Protein AF-A0AAE4GGR4-F1 (afdb_monomer_lite)

pLDDT: mean 93.13, std 10.38, range [42.94, 97.94]

Secondary structure (DSSP, 8-state):
--HHHHHHHHHHHTT-SSHHHHHHHTT--HHHHHHHHTTSS---HHHHHHHHHHH---HHHHHHHHHT---

Organism: NCBI:txid3075126

Radius of gyration: 10.86 Å; chains: 1; bounding box: 24×21×27 Å

Foldseek 3Di:
DALQQLVVVLCVQLVHPDLCSVCVLLVHDSVVSVCRNVVVDDCDPSSLVSSCVSRVDPSVVSVCSHVVNDD

Sequence (71 aa):
MSAATLFDKVINTLVLKNDAGLARAMDSHPVVISKMRNNRIPVGPLMILRIHEATGWPTRQIKAVIAGEGA

Structure (mmCIF, N/CA/C/O backbone):
data_AF-A0AAE4G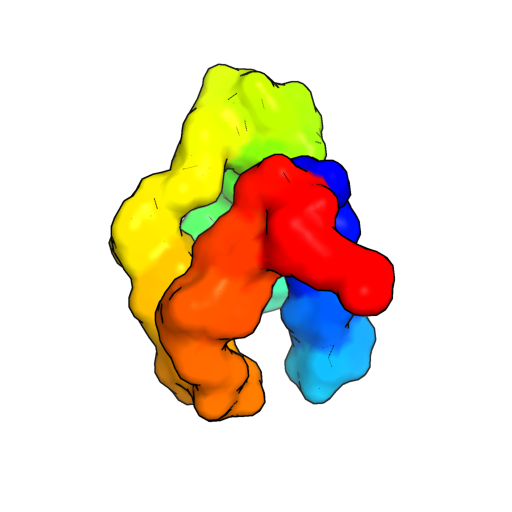GR4-F1
#
_entry.id   AF-A0AAE4GGR4-F1
#
loop_
_atom_site.group_PDB
_atom_site.id
_atom_site.type_symbol
_atom_site.label_atom_id
_atom_site.label_alt_id
_atom_site.label_comp_id
_atom_site.label_asym_id
_atom_site.label_entity_id
_atom_site.label_seq_id
_atom_site.pdbx_PDB_ins_code
_atom_site.Cartn_x
_atom_site.Cartn_y
_atom_site.Cartn_z
_atom_site.occupancy
_atom_site.B_iso_or_equiv
_atom_site.auth_seq_id
_atom_site.auth_comp_id
_atom_site.auth_asym_id
_atom_site.auth_atom_id
_atom_site.pdbx_PDB_model_num
ATOM 1 N N . MET A 1 1 ? 0.389 10.490 -10.281 1.00 60.38 1 MET A N 1
ATOM 2 C CA . MET A 1 1 ? 0.036 9.993 -8.929 1.00 60.38 1 MET A CA 1
ATOM 3 C C . MET A 1 1 ? 1.121 9.023 -8.475 1.00 60.38 1 MET A C 1
ATOM 5 O O . MET A 1 1 ? 1.859 8.561 -9.329 1.00 60.38 1 MET A O 1
ATOM 9 N N . SER A 1 2 ? 1.308 8.818 -7.167 1.00 84.88 2 SER A N 1
ATOM 10 C CA . SER A 1 2 ? 2.472 8.115 -6.593 1.00 84.88 2 SER A CA 1
ATOM 11 C C . SER A 1 2 ? 2.068 6.968 -5.658 1.00 84.88 2 SER A C 1
ATOM 13 O O . SER A 1 2 ? 0.902 6.836 -5.279 1.00 84.88 2 SER A O 1
ATOM 15 N N . ALA A 1 3 ? 3.049 6.169 -5.225 1.00 89.06 3 ALA A N 1
ATOM 16 C CA . ALA A 1 3 ? 2.858 5.129 -4.211 1.00 89.06 3 ALA A CA 1
ATOM 17 C C . ALA A 1 3 ? 2.256 5.673 -2.901 1.00 89.06 3 ALA A C 1
ATOM 19 O O . ALA A 1 3 ? 1.445 4.999 -2.270 1.00 89.06 3 ALA A O 1
ATOM 20 N N . ALA A 1 4 ? 2.602 6.907 -2.519 1.00 94.00 4 ALA A N 1
ATOM 21 C CA . ALA A 1 4 ? 2.051 7.553 -1.331 1.00 94.00 4 ALA A CA 1
ATOM 22 C C . ALA A 1 4 ? 0.534 7.743 -1.427 1.00 94.00 4 ALA A C 1
ATOM 24 O O . ALA A 1 4 ? -0.186 7.343 -0.517 1.00 94.00 4 ALA A O 1
ATOM 25 N N . THR A 1 5 ? 0.044 8.249 -2.563 1.00 94.44 5 THR A N 1
ATOM 26 C CA . THR A 1 5 ? -1.395 8.426 -2.797 1.00 94.44 5 THR A CA 1
ATOM 27 C C . THR A 1 5 ? -2.148 7.099 -2.729 1.00 94.44 5 THR A C 1
ATOM 29 O O . THR A 1 5 ? -3.239 7.040 -2.165 1.00 94.44 5 THR A O 1
ATOM 32 N N . LEU A 1 6 ? -1.580 6.024 -3.285 1.00 95.62 6 LEU A N 1
ATOM 33 C CA . LEU A 1 6 ? -2.175 4.692 -3.183 1.00 95.62 6 LEU A CA 1
ATOM 34 C C . LEU A 1 6 ? -2.281 4.248 -1.720 1.00 95.62 6 LEU A C 1
ATOM 36 O O . LEU A 1 6 ? -3.353 3.834 -1.286 1.00 95.62 6 LEU A O 1
ATOM 40 N N . PHE A 1 7 ? -1.191 4.349 -0.960 1.00 96.81 7 PHE A N 1
ATOM 41 C CA . PHE A 1 7 ? -1.161 3.906 0.431 1.00 96.81 7 PHE A CA 1
ATOM 42 C C . PHE A 1 7 ? -2.103 4.708 1.327 1.00 96.81 7 PHE A C 1
ATOM 44 O O . PHE A 1 7 ? -2.764 4.104 2.165 1.00 96.81 7 PHE A O 1
ATOM 51 N N . ASP A 1 8 ? -2.247 6.017 1.112 1.00 96.94 8 ASP A N 1
ATOM 52 C CA . ASP A 1 8 ? -3.254 6.825 1.812 1.00 96.94 8 ASP A CA 1
ATOM 53 C C . ASP A 1 8 ? -4.676 6.329 1.549 1.00 96.94 8 ASP A C 1
ATOM 55 O O . ASP A 1 8 ? -5.461 6.143 2.481 1.00 96.94 8 ASP A O 1
ATOM 59 N N . LYS A 1 9 ? -5.008 6.042 0.285 1.00 96.56 9 LYS A N 1
ATOM 60 C CA . LYS A 1 9 ? -6.327 5.498 -0.055 1.00 96.56 9 LYS A CA 1
ATOM 61 C C . LYS A 1 9 ? -6.559 4.140 0.610 1.00 96.56 9 LYS A C 1
ATOM 63 O O . LYS A 1 9 ? -7.651 3.907 1.123 1.00 96.56 9 LYS A O 1
ATOM 68 N N . VAL A 1 10 ? -5.557 3.259 0.633 1.00 97.38 10 VAL A N 1
ATOM 69 C CA . VAL A 1 10 ? -5.668 1.934 1.272 1.00 97.38 10 VAL A CA 1
ATOM 70 C C . VAL A 1 10 ? -5.827 2.064 2.787 1.00 97.38 10 VAL A C 1
ATOM 72 O O . VAL A 1 10 ? -6.707 1.424 3.354 1.00 97.38 10 VAL A O 1
ATOM 75 N N . ILE A 1 11 ? -5.032 2.921 3.433 1.00 97.94 11 ILE A N 1
ATOM 76 C CA . ILE A 1 11 ? -5.123 3.198 4.874 1.00 97.94 11 ILE A CA 1
ATOM 77 C C . ILE A 1 11 ? -6.532 3.665 5.242 1.00 97.94 11 ILE A C 1
ATOM 79 O O . ILE A 1 11 ? -7.118 3.128 6.178 1.00 97.94 11 ILE A O 1
ATOM 83 N N . ASN A 1 12 ? -7.099 4.594 4.472 1.00 97.94 12 ASN A N 1
ATOM 84 C CA . ASN A 1 12 ? -8.455 5.087 4.710 1.00 97.94 12 ASN A CA 1
ATOM 85 C C . ASN A 1 12 ? -9.521 4.011 4.455 1.00 97.94 12 ASN A C 1
ATOM 87 O O . ASN A 1 12 ? -10.469 3.895 5.223 1.00 97.94 12 ASN A O 1
ATOM 91 N N . THR A 1 13 ? -9.353 3.202 3.406 1.00 97.56 13 THR A N 1
ATOM 92 C CA . THR A 1 13 ? -10.313 2.146 3.030 1.00 97.56 13 THR A CA 1
ATOM 93 C C . THR A 1 13 ? -10.374 1.031 4.068 1.00 97.56 13 THR A C 1
ATOM 95 O O . THR A 1 13 ? -11.451 0.540 4.386 1.00 97.56 13 THR A O 1
ATOM 98 N N . LEU A 1 14 ? -9.221 0.647 4.613 1.00 97.50 14 LEU A N 1
ATOM 99 C CA . LEU A 1 14 ? -9.099 -0.418 5.609 1.00 97.50 14 LEU A CA 1
ATOM 100 C C . LEU A 1 14 ? -9.145 0.109 7.054 1.00 97.50 14 LEU A C 1
ATOM 102 O O . LEU A 1 14 ? -8.943 -0.662 7.989 1.00 97.50 14 LEU A O 1
ATOM 106 N N . VAL A 1 15 ? -9.387 1.414 7.244 1.00 97.75 15 VAL A N 1
ATOM 107 C CA . VAL A 1 15 ? -9.457 2.090 8.554 1.00 97.75 15 VAL A CA 1
ATOM 108 C C . VAL A 1 15 ? -8.206 1.815 9.408 1.00 97.75 15 VAL A C 1
ATOM 110 O O . VAL A 1 15 ? -8.259 1.529 10.605 1.00 97.75 15 VAL A O 1
ATOM 113 N N . LEU A 1 16 ? -7.036 1.875 8.773 1.00 97.62 16 LEU A N 1
ATOM 114 C CA . LEU A 1 16 ? -5.755 1.640 9.433 1.00 97.62 16 LEU A CA 1
ATOM 115 C C . LEU A 1 16 ? -5.256 2.924 10.092 1.00 97.62 16 LEU A C 1
ATOM 117 O O . LEU A 1 16 ? -5.435 4.025 9.585 1.00 97.62 16 LEU A O 1
ATOM 121 N N . LYS A 1 17 ? -4.553 2.787 11.219 1.00 96.44 17 LYS A N 1
ATOM 122 C CA . LYS A 1 17 ? -4.027 3.950 11.948 1.00 96.44 17 LYS A CA 1
ATOM 123 C C . LYS A 1 17 ? -2.907 4.678 11.195 1.00 96.44 17 LYS A C 1
ATOM 125 O O . LYS A 1 17 ? -2.773 5.887 11.332 1.00 96.44 17 LYS A O 1
ATOM 130 N N . ASN A 1 18 ? -2.034 3.933 10.513 1.00 96.25 18 ASN A N 1
ATOM 131 C CA . ASN A 1 18 ? -0.816 4.446 9.876 1.00 96.25 18 ASN A CA 1
ATOM 132 C C . ASN A 1 18 ? -0.119 3.368 9.023 1.00 96.25 18 ASN A C 1
ATOM 134 O O . ASN A 1 18 ? -0.563 2.221 8.944 1.00 96.25 18 ASN A O 1
ATOM 138 N N . ASP A 1 19 ? 1.041 3.723 8.471 1.00 95.94 19 ASP A N 1
ATOM 139 C CA . ASP A 1 19 ? 1.915 2.863 7.667 1.00 95.94 19 ASP A CA 1
ATOM 140 C C . ASP A 1 19 ? 2.388 1.596 8.381 1.00 95.94 19 ASP A C 1
ATOM 142 O O . ASP A 1 19 ? 2.621 0.582 7.730 1.00 95.94 19 ASP A O 1
ATOM 146 N N . ALA A 1 20 ? 2.512 1.608 9.711 1.00 97.00 20 ALA A N 1
ATOM 147 C CA . ALA A 1 20 ? 2.818 0.387 10.451 1.00 97.00 20 ALA A CA 1
ATOM 148 C C . ALA A 1 20 ? 1.607 -0.561 10.481 1.00 97.00 20 ALA A C 1
ATOM 150 O O . ALA A 1 20 ? 1.779 -1.779 10.476 1.00 97.00 20 ALA A O 1
ATOM 151 N N . GLY A 1 21 ? 0.384 -0.025 10.514 1.00 97.81 21 GLY A N 1
ATOM 152 C CA . GLY A 1 21 ? -0.842 -0.798 10.300 1.00 97.81 21 GLY A CA 1
ATOM 153 C C . GLY A 1 21 ? -0.902 -1.371 8.885 1.00 97.81 21 GLY A C 1
ATOM 154 O O . GLY A 1 21 ? -1.115 -2.569 8.725 1.00 97.81 21 GLY A O 1
ATOM 155 N N . LEU A 1 22 ? -0.609 -0.543 7.877 1.00 97.94 22 LEU A N 1
ATOM 156 C CA . LEU A 1 22 ? -0.531 -0.974 6.478 1.00 97.94 22 LEU A CA 1
ATOM 157 C C . LEU A 1 22 ? 0.507 -2.079 6.275 1.00 97.94 22 LEU A C 1
ATOM 159 O O . LEU A 1 22 ? 0.214 -3.078 5.632 1.00 97.94 22 LEU A O 1
ATOM 163 N N . ALA A 1 23 ? 1.699 -1.937 6.854 1.00 97.88 23 ALA A N 1
ATOM 164 C CA . ALA A 1 23 ? 2.755 -2.938 6.752 1.00 97.88 23 ALA A CA 1
ATOM 165 C C . ALA A 1 23 ? 2.288 -4.311 7.254 1.00 97.88 23 ALA A C 1
ATOM 167 O O . ALA A 1 23 ? 2.498 -5.304 6.568 1.00 97.88 23 ALA A O 1
ATOM 168 N N . ARG A 1 24 ? 1.593 -4.354 8.399 1.00 97.56 24 ARG A N 1
ATOM 169 C CA . ARG A 1 24 ? 1.021 -5.596 8.942 1.00 97.56 24 ARG A CA 1
ATOM 170 C C . ARG A 1 24 ? -0.072 -6.163 8.042 1.00 97.56 24 ARG A C 1
ATOM 172 O O . ARG A 1 24 ? -0.041 -7.348 7.755 1.00 97.56 24 ARG A O 1
ATOM 179 N N . ALA A 1 25 ? -0.993 -5.321 7.572 1.00 97.06 25 ALA A N 1
ATOM 180 C CA . ALA A 1 25 ? -2.067 -5.750 6.675 1.00 97.06 25 ALA A CA 1
ATOM 181 C C . ALA A 1 25 ? -1.537 -6.292 5.336 1.00 97.06 25 ALA A C 1
ATOM 183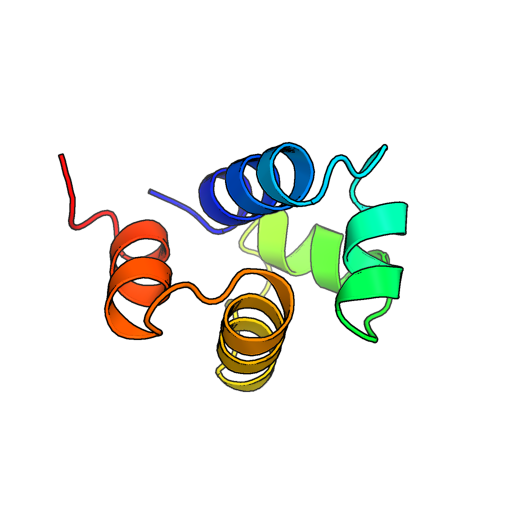 O O . ALA A 1 25 ? -2.169 -7.138 4.719 1.00 97.06 25 ALA A O 1
ATOM 184 N N . MET A 1 26 ? -0.378 -5.804 4.889 1.00 97.12 26 MET A N 1
ATOM 185 C CA . MET A 1 26 ? 0.276 -6.208 3.647 1.00 97.12 26 MET A CA 1
ATOM 186 C C . MET A 1 26 ? 1.419 -7.209 3.874 1.00 97.12 26 MET A C 1
ATOM 188 O O . MET A 1 26 ? 2.309 -7.255 3.025 1.00 97.12 26 MET A O 1
ATOM 192 N N . ASP A 1 27 ? 1.488 -7.937 4.997 1.00 96.69 27 ASP A N 1
ATOM 193 C CA . ASP A 1 27 ? 2.566 -8.898 5.320 1.00 96.69 27 ASP A CA 1
ATOM 194 C C . ASP A 1 27 ? 3.979 -8.388 4.967 1.00 96.69 27 ASP A C 1
ATOM 196 O O . ASP A 1 27 ? 4.787 -9.047 4.296 1.00 96.69 27 ASP A O 1
ATOM 200 N N . SER A 1 28 ? 4.249 -7.134 5.321 1.00 96.25 28 SER A N 1
ATOM 201 C CA . SER A 1 28 ? 5.438 -6.382 4.933 1.00 96.25 28 SER A CA 1
ATOM 202 C C . SER A 1 28 ? 6.079 -5.712 6.144 1.00 96.25 28 SER A C 1
ATOM 204 O O . SER A 1 28 ? 5.477 -5.551 7.205 1.00 96.25 28 SER A O 1
ATOM 206 N N . HIS A 1 29 ? 7.327 -5.281 5.982 1.00 97.06 29 HIS A N 1
ATOM 207 C CA . HIS A 1 29 ? 8.033 -4.536 7.015 1.00 97.06 29 HIS A CA 1
ATOM 208 C C . HIS A 1 29 ? 7.793 -3.022 6.854 1.00 97.06 29 HIS A C 1
ATOM 210 O O . HIS A 1 29 ? 7.854 -2.522 5.725 1.00 97.06 29 HIS A O 1
ATOM 216 N N . PRO A 1 30 ? 7.621 -2.242 7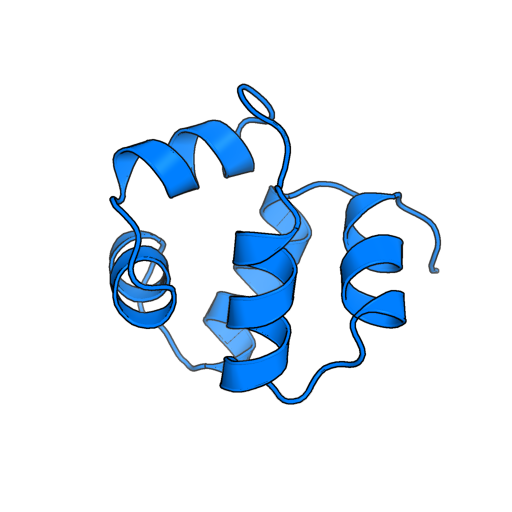.942 1.00 96.38 30 PRO A N 1
ATOM 217 C CA . PRO A 1 30 ? 7.423 -0.788 7.862 1.00 96.38 30 PRO A CA 1
ATOM 218 C C . PRO A 1 30 ? 8.497 -0.049 7.048 1.00 96.38 30 PRO A C 1
ATOM 220 O O . PRO A 1 30 ? 8.203 0.903 6.330 1.00 96.38 30 PRO A O 1
ATOM 223 N N . VAL A 1 31 ? 9.743 -0.532 7.097 1.00 96.62 31 VAL A N 1
ATOM 224 C CA . VAL A 1 31 ? 10.864 0.009 6.305 1.00 96.62 31 VAL A CA 1
ATOM 225 C C . VAL A 1 31 ? 10.604 -0.104 4.798 1.00 96.62 31 VAL A C 1
ATOM 227 O O . VAL A 1 31 ? 10.947 0.808 4.048 1.00 96.62 31 VAL A O 1
ATOM 230 N N . VAL A 1 32 ? 9.990 -1.198 4.344 1.00 96.81 32 VAL A N 1
ATOM 231 C CA . VAL A 1 32 ? 9.674 -1.420 2.925 1.00 96.81 32 VAL A CA 1
ATOM 232 C C . VAL A 1 32 ? 8.558 -0.476 2.482 1.00 96.81 32 VAL A C 1
ATOM 234 O O . VAL A 1 32 ? 8.710 0.186 1.457 1.00 96.81 32 VAL A O 1
ATOM 237 N N . ILE A 1 33 ? 7.494 -0.342 3.285 1.00 96.81 33 ILE A N 1
ATOM 238 C CA . ILE A 1 33 ? 6.401 0.613 3.031 1.00 96.81 33 ILE A CA 1
ATOM 239 C C . ILE A 1 33 ? 6.945 2.040 2.934 1.00 96.81 33 ILE A C 1
ATOM 241 O O . ILE A 1 33 ? 6.678 2.727 1.952 1.00 96.81 33 ILE A O 1
ATOM 245 N N . SER A 1 34 ? 7.787 2.457 3.882 1.00 96.75 34 SER A N 1
ATOM 246 C CA . SER A 1 34 ? 8.404 3.789 3.868 1.00 96.75 34 SER A CA 1
ATOM 247 C C . SER A 1 34 ? 9.266 4.027 2.620 1.00 96.75 34 SER A C 1
ATOM 249 O O . SER A 1 34 ? 9.177 5.086 1.990 1.00 96.75 34 SER A O 1
ATOM 251 N N . LYS A 1 35 ? 10.067 3.037 2.198 1.00 96.50 35 LYS A N 1
ATOM 252 C CA . LYS A 1 35 ? 10.866 3.140 0.966 1.00 96.50 35 LYS A CA 1
ATOM 253 C C . LYS A 1 35 ? 9.989 3.228 -0.287 1.00 96.50 35 LYS A C 1
ATOM 255 O O . LYS A 1 35 ? 10.299 4.034 -1.161 1.00 96.50 35 LYS A O 1
ATOM 260 N N . MET A 1 36 ? 8.906 2.451 -0.372 1.00 95.81 36 MET A N 1
ATOM 261 C CA . MET A 1 36 ? 7.947 2.527 -1.486 1.00 95.81 36 MET A CA 1
ATOM 262 C C . MET A 1 36 ? 7.251 3.886 -1.525 1.00 95.81 36 MET A C 1
ATOM 264 O O . MET A 1 36 ? 7.203 4.531 -2.568 1.00 95.81 36 MET A O 1
ATOM 268 N N . ARG A 1 37 ? 6.775 4.356 -0.370 1.00 94.62 37 ARG A N 1
ATOM 269 C CA . ARG A 1 37 ? 6.059 5.626 -0.224 1.00 94.62 37 ARG A CA 1
ATOM 270 C C . ARG A 1 37 ? 6.878 6.819 -0.703 1.00 94.62 37 ARG A C 1
ATOM 272 O O . ARG A 1 37 ? 6.365 7.689 -1.397 1.00 94.62 37 ARG A O 1
ATOM 279 N N . ASN A 1 38 ? 8.162 6.818 -0.362 1.00 94.81 38 ASN A N 1
ATOM 280 C CA . ASN A 1 38 ? 9.111 7.857 -0.747 1.00 94.81 38 ASN A CA 1
ATOM 281 C C . ASN A 1 38 ? 9.750 7.613 -2.127 1.00 94.81 38 ASN A C 1
ATOM 283 O O . ASN A 1 38 ? 10.792 8.197 -2.423 1.00 94.81 38 ASN A O 1
ATOM 287 N N . ASN A 1 39 ? 9.171 6.728 -2.950 1.00 91.25 39 ASN A N 1
ATOM 288 C CA . ASN A 1 39 ? 9.642 6.366 -4.292 1.00 91.25 39 ASN A CA 1
ATOM 289 C C . ASN A 1 39 ? 11.119 5.921 -4.346 1.00 91.25 39 ASN A C 1
ATOM 291 O O . ASN A 1 39 ? 11.770 6.023 -5.383 1.00 91.25 39 ASN A O 1
ATOM 295 N N . ARG A 1 40 ? 11.671 5.422 -3.230 1.00 95.00 40 ARG A N 1
ATOM 296 C CA . ARG A 1 40 ? 13.040 4.878 -3.167 1.00 95.00 40 ARG A CA 1
ATOM 297 C C . ARG A 1 40 ? 13.119 3.478 -3.761 1.00 95.00 40 ARG A C 1
ATOM 299 O O . ARG A 1 40 ? 14.182 3.073 -4.215 1.00 95.00 40 ARG A O 1
ATOM 306 N N . ILE A 1 41 ? 12.007 2.748 -3.726 1.00 94.88 41 ILE A N 1
ATOM 307 C CA . ILE A 1 41 ? 11.816 1.476 -4.423 1.00 94.88 41 ILE A CA 1
ATOM 308 C C . ILE A 1 41 ? 10.432 1.481 -5.087 1.00 94.88 41 ILE A C 1
ATOM 310 O O . ILE A 1 41 ? 9.513 2.108 -4.551 1.00 94.88 41 ILE A O 1
ATOM 314 N N . PRO A 1 42 ? 10.252 0.801 -6.229 1.00 93.12 42 PRO A N 1
ATOM 315 C CA . PRO A 1 42 ? 8.953 0.723 -6.885 1.00 93.12 42 PRO A CA 1
ATOM 316 C C . PRO A 1 42 ? 7.967 -0.148 -6.094 1.00 93.12 42 PRO A C 1
ATOM 318 O O . PRO A 1 42 ? 8.354 -1.065 -5.365 1.00 93.12 42 PRO A O 1
ATOM 321 N N . VAL A 1 43 ? 6.669 0.102 -6.287 1.00 94.94 43 VAL A N 1
ATOM 322 C CA . VAL A 1 43 ? 5.610 -0.794 -5.805 1.00 94.94 43 VAL A CA 1
ATOM 323 C C . VAL A 1 43 ? 5.600 -2.038 -6.691 1.00 94.94 43 VAL A C 1
ATOM 325 O O . VAL A 1 43 ? 5.180 -1.996 -7.846 1.00 94.94 43 VAL A O 1
ATOM 328 N N . GLY A 1 44 ? 6.112 -3.144 -6.156 1.00 93.88 44 GLY A N 1
ATOM 329 C CA . GLY A 1 44 ? 6.220 -4.402 -6.892 1.00 93.88 44 GLY A CA 1
ATOM 330 C C . GLY A 1 44 ? 4.878 -5.134 -7.071 1.00 93.88 44 GLY A C 1
ATOM 331 O O . GLY A 1 44 ? 3.915 -4.854 -6.350 1.00 93.88 44 GLY A O 1
ATOM 332 N N . PRO A 1 45 ? 4.818 -6.138 -7.968 1.00 95.56 45 PRO A N 1
ATOM 333 C CA . PRO A 1 45 ? 3.607 -6.924 -8.233 1.00 95.56 45 PRO A CA 1
ATOM 334 C C . PRO A 1 45 ? 2.994 -7.584 -6.992 1.00 95.56 45 PRO A C 1
ATOM 336 O O . PRO A 1 45 ? 1.775 -7.599 -6.855 1.00 95.56 45 PRO A O 1
ATOM 339 N N . LEU A 1 46 ? 3.822 -8.072 -6.061 1.00 96.31 46 LEU A N 1
ATOM 340 C CA . LEU A 1 46 ? 3.348 -8.686 -4.816 1.00 96.31 46 LEU A CA 1
ATOM 341 C C . LEU A 1 46 ? 2.566 -7.696 -3.939 1.00 96.31 46 LEU A C 1
ATOM 343 O O . LEU A 1 46 ? 1.542 -8.052 -3.373 1.00 96.31 46 LEU A O 1
ATOM 347 N N . MET A 1 47 ? 3.014 -6.440 -3.855 1.00 97.19 47 MET A N 1
ATOM 348 C CA . MET A 1 47 ? 2.300 -5.407 -3.098 1.00 97.19 47 MET A CA 1
ATOM 349 C C . MET A 1 47 ? 0.956 -5.072 -3.756 1.00 97.19 47 MET A C 1
ATOM 351 O O . MET A 1 47 ? -0.041 -4.892 -3.068 1.00 97.19 47 MET A O 1
ATOM 355 N N . ILE A 1 48 ? 0.911 -5.036 -5.092 1.00 97.31 48 ILE A N 1
ATOM 356 C CA . ILE A 1 48 ? -0.333 -4.827 -5.848 1.00 97.31 48 ILE A CA 1
ATOM 357 C C . ILE A 1 48 ? -1.328 -5.960 -5.577 1.00 97.31 48 ILE A C 1
ATOM 359 O O . ILE A 1 48 ? -2.510 -5.687 -5.381 1.00 97.31 48 ILE A O 1
ATOM 363 N N . LEU A 1 49 ? -0.857 -7.210 -5.550 1.00 97.62 49 LEU A N 1
ATOM 364 C CA . LEU A 1 49 ? -1.694 -8.372 -5.253 1.00 97.62 49 LEU A CA 1
ATOM 365 C C . LEU A 1 49 ? -2.262 -8.307 -3.831 1.00 97.62 49 LEU A C 1
ATOM 367 O O . LEU A 1 49 ? -3.467 -8.426 -3.656 1.00 97.62 49 LEU A O 1
ATOM 371 N N . ARG A 1 50 ? -1.422 -8.014 -2.834 1.00 97.62 50 ARG A N 1
ATOM 372 C CA . ARG A 1 50 ? -1.862 -7.893 -1.435 1.00 97.62 50 ARG A CA 1
ATOM 373 C C . ARG A 1 50 ? -2.889 -6.780 -1.234 1.00 97.62 50 ARG A C 1
ATOM 375 O O . ARG A 1 50 ? -3.853 -6.954 -0.498 1.00 97.62 50 ARG A O 1
ATOM 382 N N . ILE A 1 51 ? -2.722 -5.648 -1.924 1.00 97.69 51 ILE A N 1
ATOM 383 C CA . ILE A 1 51 ? -3.725 -4.575 -1.912 1.00 97.69 51 ILE A CA 1
ATOM 384 C C . ILE A 1 51 ? -5.025 -5.060 -2.559 1.00 97.69 51 ILE A C 1
ATOM 386 O O . ILE A 1 51 ? -6.084 -4.840 -1.986 1.00 97.69 51 ILE A O 1
ATOM 390 N N . HIS A 1 52 ? -4.953 -5.733 -3.713 1.00 97.75 52 HIS A N 1
ATOM 391 C CA . HIS A 1 52 ? -6.130 -6.295 -4.381 1.00 97.75 52 HIS A CA 1
ATOM 392 C C . HIS A 1 52 ? -6.907 -7.249 -3.468 1.00 97.75 52 HIS A C 1
ATOM 394 O O . HIS A 1 52 ? -8.123 -7.125 -3.362 1.00 97.75 52 HIS A O 1
ATOM 400 N N . GLU A 1 53 ? -6.217 -8.156 -2.784 1.00 97.88 53 GLU A N 1
ATOM 401 C CA . GLU A 1 53 ? -6.831 -9.129 -1.876 1.00 97.88 53 GLU A CA 1
ATOM 402 C C . GLU A 1 53 ? -7.449 -8.457 -0.644 1.00 97.88 53 GLU A C 1
ATOM 404 O O . GLU A 1 53 ? -8.552 -8.812 -0.238 1.00 97.88 53 GLU A O 1
ATOM 409 N N . ALA A 1 54 ? -6.778 -7.452 -0.073 1.00 97.56 54 ALA A N 1
ATOM 410 C CA . ALA A 1 54 ? -7.258 -6.772 1.126 1.00 97.56 54 ALA A CA 1
ATOM 411 C C . ALA A 1 54 ? -8.417 -5.795 0.860 1.00 97.56 54 ALA A C 1
ATOM 413 O O . ALA A 1 54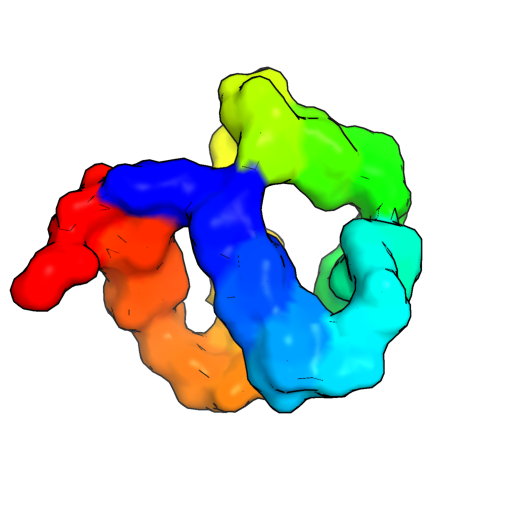 ? -9.288 -5.642 1.713 1.00 97.56 54 ALA A O 1
ATOM 414 N N . THR A 1 55 ? -8.426 -5.101 -0.285 1.00 97.31 55 THR A N 1
ATOM 415 C CA . THR A 1 55 ? -9.430 -4.062 -0.593 1.00 97.31 55 THR A CA 1
ATOM 416 C C . THR A 1 55 ? -10.488 -4.498 -1.606 1.00 97.31 55 THR A C 1
ATOM 418 O O . THR A 1 55 ? -11.485 -3.798 -1.780 1.00 97.31 55 THR A O 1
ATOM 421 N N . GLY A 1 56 ? -10.261 -5.596 -2.331 1.00 97.50 56 GLY A N 1
ATOM 422 C CA . GLY A 1 56 ? -11.075 -6.013 -3.475 1.00 97.50 56 GLY A CA 1
ATOM 423 C C . GLY A 1 56 ? -10.877 -5.161 -4.737 1.00 97.50 56 GLY A C 1
ATOM 424 O O . GLY A 1 56 ? -11.572 -5.364 -5.733 1.00 97.50 56 GLY A O 1
ATOM 425 N N . TRP A 1 57 ? -9.952 -4.194 -4.743 1.00 97.62 57 TRP A N 1
ATOM 426 C CA . TRP A 1 57 ? -9.766 -3.300 -5.892 1.00 97.62 57 TRP A CA 1
ATOM 427 C C . TRP A 1 57 ? -9.136 -4.014 -7.083 1.00 97.62 57 TRP A C 1
ATOM 429 O O . TRP A 1 57 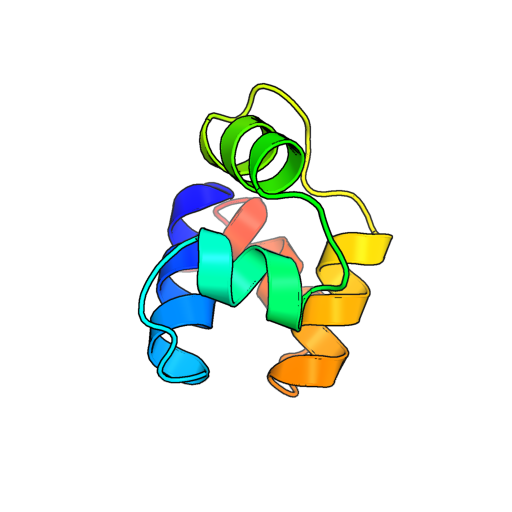? -8.110 -4.670 -6.909 1.00 97.62 57 TRP A O 1
ATOM 439 N N . PRO A 1 58 ? -9.637 -3.834 -8.317 1.00 97.56 58 PRO A N 1
ATOM 440 C CA . PRO A 1 58 ? -9.001 -4.392 -9.502 1.00 97.56 58 PRO A CA 1
ATOM 441 C C . PRO A 1 58 ? -7.530 -3.973 -9.622 1.00 97.56 58 PRO A C 1
ATOM 443 O O . PRO A 1 58 ? -7.188 -2.795 -9.496 1.00 97.56 58 PRO A O 1
ATOM 446 N N . THR A 1 59 ? -6.649 -4.912 -9.972 1.00 96.50 59 THR A N 1
ATOM 447 C CA . THR A 1 59 ? -5.212 -4.625 -10.156 1.00 96.50 59 THR A CA 1
ATOM 448 C C . THR A 1 59 ? -4.954 -3.525 -11.191 1.00 96.50 59 THR A C 1
ATOM 450 O O . THR A 1 59 ? -4.001 -2.760 -11.049 1.00 96.50 59 THR A O 1
ATOM 453 N N . ARG A 1 60 ? -5.829 -3.386 -12.201 1.00 95.44 60 ARG A N 1
ATOM 454 C CA . ARG A 1 60 ? -5.812 -2.276 -13.169 1.00 95.44 60 ARG A CA 1
ATOM 455 C C . ARG A 1 60 ? -5.982 -0.917 -12.487 1.00 95.44 60 ARG A C 1
ATOM 457 O O . ARG A 1 60 ? -5.201 -0.017 -12.766 1.00 95.44 60 ARG A O 1
ATOM 464 N N . GLN A 1 61 ? -6.954 -0.783 -11.584 1.00 95.00 61 GLN A N 1
ATOM 465 C CA . GLN A 1 61 ? -7.191 0.455 -10.836 1.00 95.00 61 GLN A CA 1
ATOM 466 C C . GLN A 1 61 ? -5.981 0.798 -9.960 1.00 95.00 61 GLN A C 1
ATOM 468 O O . GLN A 1 61 ? -5.528 1.938 -9.957 1.00 95.00 61 GLN A O 1
ATOM 473 N N . ILE A 1 62 ? -5.418 -0.191 -9.260 1.00 95.88 62 ILE A N 1
ATOM 474 C CA . ILE A 1 62 ? -4.234 0.002 -8.408 1.00 95.88 62 ILE A CA 1
ATOM 475 C C . ILE A 1 62 ? -3.052 0.518 -9.241 1.00 95.88 62 ILE A C 1
ATOM 477 O O . ILE A 1 62 ? -2.418 1.508 -8.877 1.00 95.88 62 ILE A O 1
ATOM 481 N N . LYS A 1 63 ? -2.782 -0.114 -10.391 1.00 94.12 63 LYS A N 1
ATOM 482 C CA . LYS A 1 63 ? -1.722 0.310 -11.318 1.00 94.12 63 LYS A CA 1
ATOM 483 C C . LYS A 1 63 ? -1.963 1.713 -11.876 1.00 94.12 63 LYS A C 1
ATOM 485 O O . LYS A 1 63 ? -1.018 2.489 -11.933 1.00 94.12 63 LYS A O 1
ATOM 490 N N . ALA A 1 64 ? -3.203 2.051 -12.220 1.00 92.62 64 ALA A N 1
ATOM 491 C CA . ALA A 1 64 ? -3.582 3.371 -12.721 1.00 92.62 64 ALA A CA 1
ATOM 492 C C . ALA A 1 64 ? -3.292 4.479 -11.685 1.00 92.62 64 ALA A C 1
ATOM 494 O O . ALA A 1 64 ? -2.646 5.485 -11.993 1.00 92.62 64 ALA A O 1
ATOM 495 N N . VAL A 1 65 ? -3.631 4.234 -10.410 1.00 91.75 65 VAL A N 1
ATOM 496 C CA . VAL A 1 65 ? -3.291 5.139 -9.297 1.00 91.75 65 VAL A CA 1
ATOM 497 C C . VAL A 1 65 ? -1.775 5.294 -9.128 1.00 91.75 65 VAL A C 1
ATOM 499 O O . VAL A 1 65 ? -1.315 6.387 -8.815 1.00 91.75 65 VAL A O 1
ATOM 502 N N . ILE A 1 66 ? -0.977 4.247 -9.352 1.00 90.25 66 ILE A N 1
ATOM 503 C CA . ILE A 1 66 ? 0.495 4.347 -9.296 1.00 90.25 66 ILE A CA 1
ATOM 504 C C . ILE A 1 66 ? 1.049 5.104 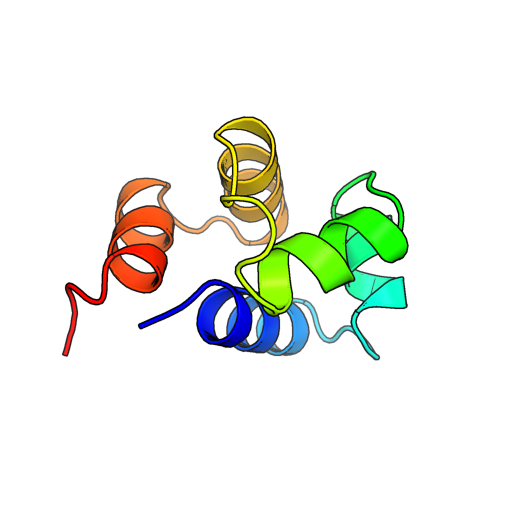-10.512 1.00 90.25 66 ILE A C 1
ATOM 506 O O . ILE A 1 66 ? 1.981 5.886 -10.360 1.00 90.25 66 ILE A O 1
ATOM 510 N N . ALA A 1 67 ? 0.490 4.889 -11.704 1.00 86.25 67 ALA A N 1
ATOM 511 C CA . ALA A 1 67 ? 0.943 5.512 -12.948 1.00 86.25 67 ALA A CA 1
ATOM 512 C C . ALA A 1 67 ? 0.574 7.003 -13.043 1.00 86.25 67 ALA A C 1
ATOM 514 O O . ALA A 1 67 ? 1.190 7.750 -13.795 1.00 86.25 67 ALA A O 1
ATOM 515 N N . GLY A 1 68 ? -0.417 7.466 -12.272 1.00 76.00 68 GLY A N 1
ATOM 516 C CA . GLY A 1 68 ? -0.978 8.804 -12.477 1.00 76.00 68 GLY A CA 1
ATOM 517 C C . GLY A 1 68 ? -1.988 8.897 -13.600 1.00 76.00 68 GLY A C 1
ATOM 518 O O . GLY A 1 68 ? -2.408 10.002 -13.920 1.00 76.00 68 GLY A O 1
ATOM 519 N N . GLU A 1 69 ? -2.399 7.762 -14.145 1.00 59.16 69 GLU A N 1
ATOM 520 C CA . GLU A 1 69 ? -3.442 7.675 -15.151 1.00 59.16 69 GLU A CA 1
ATOM 521 C C . GLU A 1 69 ? -4.779 7.558 -14.413 1.00 59.16 69 GLU A C 1
ATOM 523 O O . GLU A 1 69 ? -5.099 6.520 -13.841 1.00 59.16 69 GLU A O 1
ATOM 528 N N . GLY A 1 70 ? -5.527 8.658 -14.338 1.00 51.94 70 GLY A N 1
ATOM 529 C CA . GLY A 1 70 ? -6.843 8.697 -13.697 1.00 51.94 70 GLY A CA 1
ATOM 530 C C . GLY A 1 70 ? -7.106 10.011 -12.970 1.00 51.94 70 GLY A C 1
ATOM 531 O O . GLY A 1 70 ? -6.885 10.106 -11.763 1.00 51.94 70 GLY A O 1
ATOM 532 N N . ALA A 1 71 ? -7.587 11.002 -13.715 1.00 42.94 71 ALA A N 1
ATOM 533 C CA . ALA A 1 71 ? -8.576 11.947 -13.207 1.00 42.94 71 ALA A CA 1
ATOM 534 C C . ALA A 1 71 ? -9.950 11.428 -13.641 1.00 42.94 71 ALA A C 1
ATOM 536 O O . ALA A 1 71 ? -10.034 10.978 -14.808 1.00 42.94 71 ALA A O 1
#

=== Feature glossary ===
The record interleaves many kinds of information about one protein. Here is each kind framed as the question it answers.

Q: What known structures does this most resemble?
A: Structural nearest neighbors (via Foldseek easy-search vs the PDB). Reported per hit: target PDB id, E-value, and alignment TM-score. A TM-score above ~0.5 is the conventional threshold for 'same fold'.

Q: Where is each backbone atom in 3D?
A: The mmCIF table is the protein's shape written out atom by atom. For each backbone N, Cα, C, and carbonyl O, it records an (x, y, z) coordinate triple in Å plus the residue type, chain letter, and residue number.

Q: What are the backbone torsion angles?
A: The φ/ψ torsion pair specifies the backbone conformation at each residue. φ rotates about the N–Cα bond, ψ about the Cα–C bond. Steric clashes forbid most of the (φ, ψ) plane — the allowed regions (α-helix basin, β-sheet basin, left-handed helix) are the Ramachandran-allowed regions.

Q: Which residues are buried vs exposed?
A: Solvent-accessible surface area (SASA) is the area in Å² traced out by the centre of a 1.4 Å probe sphere (a water molecule) rolled over the protein's van der Waals surface (Shrake–Rupley / Lee–Richards construction). Buried residues have near-zero SASA; fully exposed residues can exceed 200 Å². The total SASA scales roughly with the number of surface residues.

Q: How confident is the AlphaFold model at each residue?
A: pLDDT is the predicted lDDT-Cα score: AlphaFold's confidence that the local environment of each residue (all inter-atomic distances within 15 Å) is correctly placed. It is a per-residue number between 0 and 100, with higher meaning more reliable.

Q: What does the local fold look like, residue by residue?
A: 3Di is Foldseek's structural alphabet. Each residue is assigned one of twenty discrete states based on how its Cα sits relative to its spatial (not sequential) neighbors. Aligning 3Di strings finds structural homologs roughly as well as full 3D superposition, but orders of magnitude faster.

Q: How big and how compact is the whole molecule?
A: Radius of gyration (Rg) is the root-mean-square distance of Cα atoms from their centroid — a single number for overall size and compactness. A globular domain of N residues has Rg ≈ 2.2·N^0.38 Å; an extended or disordered chain has a much larger Rg. The Cα contact count is the number of residue pairs whose Cα atoms are within 8 Å and are more than four positions apart in sequence — a standard proxy for tertiary packing density. The bounding box is the smallest axis-aligned box enclosing all Cα atoms.

Q: Which residues are in helices, strands, or loops?
A: DSSP 8-state secondary structure assigns each residue one of H (α-helix), G (3₁₀-helix), I (π-helix), E (extended β-strand), B (isolated β-bridge), T (hydrogen-bonded turn), S (bend), or '-' (coil). The assignment is computed from backbone hydrogen-bond geometry via the Kabsch–Sander algorithm.

Q: How mobile is each atom in the crystal?
A: Crystallographic B-factors measure how much each atom's electron density is smeared out, in Å². They rise in mobile loops and surface residues and fall in the buried interior. In AlphaFold models this column is repurposed to hold pLDDT instead.

Q: What if only a Cα trace is available?
A: P-SEA three-state annotation labels each residue as helix, strand, or coil based purely on the geometry of the Cα trace. It serves as a fallback when the full backbone (and thus DSSP) is unavailable.

Q: What family and function is it annotated with?
A: Database cross-references. InterPro integrates a dozen domain/family signature databases into unified entries with residue-range hits. GO terms attach function/process/location labels with evidence codes. CATH codes position the fold in a four-level structural taxonomy. Organism is the NCBI-taxonomy species name.

Q: Are the domains correctly placed relative to each other?
A: Predicted Aligned Error (PAE) is an AlphaFold confidence matrix: entry (i, j) is the expected error in the position of residue j, in ångströms, when the prediction is superimposed on the true structure at residue i. Low PAE within a block of residues means that block is internally rigid and well-predicted; high PAE between two blocks means their relative placement is uncertain even if each block individually is confident.

Q: What do the diagnostic plots show?
A: Three diagnostic plots accompany the record. The Cα contact map visualizes the tertiary structure as a 2D adjacency matrix (8 Å cutoff, sequence-local contacts suppressed). The Ramachandran plot shows the distribution of backbone (φ, ψ) torsions, with points in the α and β basins reflecting secondary structure content. The PAE plot shows AlphaFold's inter-residue confidence as a color matrix.

Q: What is the amino-acid chain?
A: Primary structure: the covalent order of the twenty standard amino acids along the backbone. Two proteins with the same sequence will (almost always) fold to the same structure; two with 30% identity often share a fold but not the details.

Q: What do the rendered images show?
A: The six renders are orthographic views along the three Cartesian axes in both directions. Representation (cartoon, sticks, or surface) and color scheme (sequence-rainbow or by-chain) vary across proteins so the training set covers all the common visualization conventions.